Protein AF-A0A2N6GE38-F1 (afdb_monomer_lite)

Sequence (141 aa):
DEVSLFTIREWLVQHPQQAIDLLNLNPSYVFFHINDNNEHGPRGSLNVPLTAERSAAVDRTVIPLGTPIWLSTSLPAIDGSISDGKSPLYQRLLFAQDTGGAINGPVRADVFFGNGNRAERLAGLMKQPGRLFALLPKAKP

Structure (mmCIF, N/CA/C/O backbone):
data_AF-A0A2N6GE38-F1
#
_entry.id   AF-A0A2N6GE38-F1
#
loop_
_atom_site.group_PDB
_atom_site.id
_atom_site.type_symbol
_atom_site.label_atom_id
_atom_site.label_alt_id
_atom_site.label_comp_id
_atom_site.label_asym_id
_atom_site.label_entity_id
_atom_site.label_seq_id
_atom_site.pdbx_PDB_ins_code
_atom_site.Cartn_x
_atom_site.Cartn_y
_atom_site.Cartn_z
_atom_site.occupancy
_atom_site.B_iso_or_equiv
_atom_site.auth_seq_id
_atom_site.auth_comp_id
_atom_site.auth_asym_id
_atom_site.auth_atom_id
_atom_site.pdbx_PDB_model_num
ATOM 1 N N . ASP A 1 1 ? -19.468 4.912 7.744 1.00 56.00 1 ASP A N 1
ATOM 2 C CA . ASP A 1 1 ? -18.341 4.828 6.788 1.00 56.00 1 ASP A CA 1
ATOM 3 C C . ASP A 1 1 ? -17.309 5.958 6.924 1.00 56.00 1 ASP A C 1
ATOM 5 O O . ASP A 1 1 ? -16.611 6.255 5.964 1.00 56.00 1 ASP A O 1
ATOM 9 N N . GLU A 1 2 ? -17.118 6.537 8.116 1.00 73.31 2 GLU A N 1
ATOM 10 C CA . GLU A 1 2 ? -16.269 7.736 8.305 1.00 73.31 2 GLU A CA 1
ATOM 11 C C . GLU A 1 2 ? -14.862 7.440 8.857 1.00 73.31 2 GLU A C 1
ATOM 13 O O . GLU A 1 2 ? -14.084 8.351 9.116 1.00 73.31 2 GLU A O 1
ATOM 18 N N . VAL A 1 3 ? -14.506 6.165 9.037 1.00 87.69 3 VAL A N 1
ATOM 19 C CA . VAL A 1 3 ? -13.214 5.786 9.625 1.00 87.69 3 VAL A CA 1
ATOM 20 C C . VAL A 1 3 ? -12.081 5.976 8.612 1.00 87.69 3 VAL A C 1
ATOM 22 O O . VAL A 1 3 ? -12.062 5.336 7.559 1.00 87.69 3 VAL A O 1
ATOM 25 N N . SER A 1 4 ? -11.112 6.817 8.969 1.00 88.50 4 SER A N 1
ATOM 26 C CA . SER A 1 4 ? -9.869 7.086 8.240 1.00 88.50 4 SER A CA 1
ATOM 27 C C . SER A 1 4 ? -8.682 7.172 9.204 1.00 88.50 4 SER A C 1
ATOM 29 O O . SER A 1 4 ? -8.857 7.208 10.424 1.00 88.50 4 SER A O 1
ATOM 31 N N . LEU A 1 5 ? -7.462 7.262 8.669 1.00 90.56 5 LEU A N 1
ATOM 32 C CA . LEU A 1 5 ? -6.267 7.501 9.486 1.00 90.56 5 LEU A CA 1
ATOM 33 C C . LEU A 1 5 ? -6.406 8.766 10.351 1.00 90.56 5 LEU A C 1
ATOM 35 O O . LEU A 1 5 ? -5.984 8.776 11.507 1.00 90.56 5 LEU A O 1
ATOM 39 N N . PHE A 1 6 ? -7.036 9.81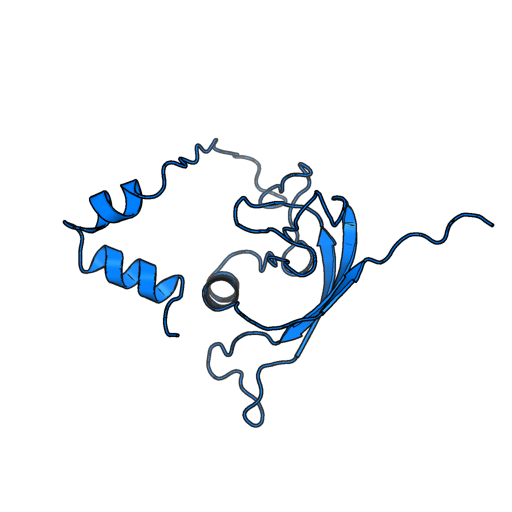2 9.813 1.00 93.00 6 PHE A N 1
ATOM 40 C CA . PHE A 1 6 ? -7.214 11.087 10.505 1.00 93.00 6 PHE A CA 1
ATOM 41 C C . PHE A 1 6 ? -8.213 10.986 11.655 1.00 93.00 6 PHE A C 1
ATOM 43 O O . PHE A 1 6 ? -7.896 11.417 12.759 1.00 93.00 6 PHE A O 1
ATOM 50 N N . THR A 1 7 ? -9.368 10.350 11.438 1.00 93.81 7 THR A N 1
ATOM 51 C CA . THR A 1 7 ? -10.384 10.196 12.493 1.00 93.81 7 THR A CA 1
ATOM 52 C C . THR A 1 7 ? -9.913 9.255 13.600 1.00 93.81 7 THR A C 1
ATOM 54 O O . THR A 1 7 ? -10.214 9.484 14.765 1.00 93.81 7 THR A O 1
ATOM 57 N N . ILE A 1 8 ? -9.131 8.217 13.265 1.00 93.38 8 ILE A N 1
ATOM 58 C CA . ILE A 1 8 ? -8.497 7.346 14.268 1.00 93.38 8 ILE A CA 1
ATOM 59 C C . ILE A 1 8 ? -7.493 8.153 15.098 1.00 93.38 8 ILE A C 1
ATOM 61 O O . ILE A 1 8 ? -7.529 8.095 16.325 1.00 93.38 8 ILE A O 1
ATOM 65 N N . ARG A 1 9 ? -6.615 8.929 14.445 1.00 94.19 9 ARG A N 1
ATOM 66 C CA . ARG A 1 9 ? -5.625 9.772 15.133 1.00 94.19 9 ARG A CA 1
ATOM 67 C C . ARG A 1 9 ? -6.304 10.780 16.062 1.00 94.19 9 ARG A C 1
ATOM 69 O O . ARG A 1 9 ? -5.886 10.917 17.206 1.00 94.19 9 ARG A O 1
ATOM 76 N N . GLU A 1 10 ? -7.342 11.458 15.583 1.00 95.75 10 GLU A N 1
ATOM 77 C CA . GLU A 1 10 ? -8.112 12.420 16.373 1.00 95.75 10 GLU A CA 1
ATOM 78 C C . GLU A 1 10 ? -8.760 11.758 17.592 1.00 95.75 10 GLU A C 1
ATOM 80 O O . GLU A 1 10 ? -8.601 12.246 18.712 1.00 95.75 10 GLU A O 1
ATOM 85 N N . TRP A 1 11 ? -9.412 10.608 17.400 1.00 96.38 11 TRP A N 1
ATOM 86 C CA . TRP A 1 11 ? -10.053 9.882 18.491 1.00 96.38 11 TRP A CA 1
ATOM 87 C C . TRP A 1 11 ? -9.053 9.482 19.583 1.00 96.38 11 TRP A C 1
ATOM 89 O O . TRP A 1 11 ? -9.333 9.681 20.765 1.00 96.38 11 TRP A O 1
ATOM 99 N N . LEU A 1 12 ? -7.868 8.988 19.199 1.00 96.56 12 LEU A N 1
ATOM 100 C CA . LEU A 1 12 ? -6.804 8.609 20.138 1.00 96.56 12 LEU A CA 1
ATOM 101 C C . LEU A 1 12 ? -6.303 9.804 20.964 1.00 96.56 12 LEU A C 1
ATOM 103 O O . LEU A 1 12 ? -6.060 9.657 22.159 1.00 96.56 12 LEU A O 1
ATOM 107 N N . VAL A 1 13 ? -6.174 10.984 20.347 1.00 95.88 13 VAL A N 1
ATOM 108 C CA . VAL A 1 13 ? -5.772 12.220 21.042 1.00 95.88 13 VAL A CA 1
ATOM 109 C C . VAL A 1 13 ? -6.860 12.694 22.010 1.00 95.88 13 VAL A C 1
ATOM 111 O O . VAL A 1 13 ? -6.544 13.166 23.100 1.00 95.88 13 VAL A O 1
ATOM 114 N N . GLN A 1 14 ? -8.133 12.552 21.636 1.00 97.25 14 GLN A N 1
ATOM 115 C CA . GLN A 1 14 ? -9.272 12.955 22.467 1.00 97.25 14 GLN A CA 1
ATOM 116 C C . GLN A 1 14 ? -9.553 11.983 23.629 1.00 97.25 14 GLN A C 1
ATOM 118 O O . GLN A 1 14 ? -10.136 12.394 24.630 1.00 97.25 14 GLN A O 1
ATOM 123 N N . HIS A 1 15 ? -9.113 10.722 23.536 1.00 97.00 15 HIS A N 1
ATOM 124 C CA . HIS A 1 15 ? -9.389 9.670 24.525 1.00 97.00 15 HIS A CA 1
ATOM 125 C C . HIS A 1 15 ? -8.103 8.998 25.053 1.00 97.00 15 HIS A C 1
ATOM 127 O O . HIS A 1 15 ? -7.973 7.773 24.979 1.00 97.00 15 HIS A O 1
ATOM 133 N N . PRO A 1 16 ? -7.146 9.745 25.642 1.00 95.81 16 PRO A N 1
ATOM 134 C CA . PRO A 1 16 ? -5.824 9.212 25.995 1.00 95.81 16 PRO A CA 1
ATOM 135 C C . PRO A 1 16 ? -5.875 8.049 26.998 1.00 95.81 16 PRO A C 1
ATOM 137 O O . PRO A 1 16 ? -5.061 7.133 26.921 1.00 95.81 16 PRO A O 1
ATOM 140 N N . GLN A 1 17 ? -6.859 8.045 27.904 1.00 95.12 17 GLN A N 1
ATOM 141 C CA . GLN A 1 17 ? -7.026 6.979 28.896 1.00 95.12 17 GLN A CA 1
ATOM 142 C C . GLN A 1 17 ? -7.475 5.648 28.272 1.00 95.12 17 GLN A C 1
ATOM 144 O O . GLN A 1 17 ? -7.151 4.593 28.803 1.00 95.12 17 GLN A O 1
ATOM 149 N N . GLN A 1 18 ? -8.206 5.700 27.154 1.00 96.94 18 GLN A N 1
ATOM 150 C CA . GLN A 1 18 ? -8.688 4.524 26.417 1.00 96.94 18 GLN A CA 1
ATOM 151 C C . GLN A 1 18 ? -7.747 4.139 25.269 1.00 96.94 18 GLN A C 1
ATOM 153 O O . GLN A 1 18 ? -7.779 3.007 24.790 1.00 96.94 18 GLN A O 1
ATOM 158 N N . ALA A 1 19 ? -6.910 5.076 24.816 1.00 95.19 19 ALA A N 1
ATOM 159 C CA . ALA A 1 19 ? -6.009 4.886 23.689 1.00 95.19 19 ALA A CA 1
ATOM 160 C C . ALA A 1 19 ? -5.050 3.709 23.906 1.00 95.19 19 ALA A C 1
ATOM 162 O O . ALA A 1 19 ? -4.860 2.910 22.994 1.00 95.19 19 ALA A O 1
ATOM 163 N N . ILE A 1 20 ? -4.479 3.575 25.109 1.00 93.69 20 ILE A N 1
ATOM 164 C CA . ILE A 1 20 ? -3.546 2.484 25.431 1.00 93.69 20 ILE A CA 1
ATOM 165 C C . ILE A 1 20 ? -4.243 1.125 25.316 1.00 93.69 20 ILE A C 1
ATOM 167 O O . ILE A 1 20 ? -3.736 0.237 24.634 1.00 93.69 20 ILE A O 1
ATOM 171 N N . ASP A 1 21 ? -5.421 0.980 25.923 1.00 95.19 21 ASP A N 1
ATOM 172 C CA . ASP A 1 21 ? -6.182 -0.272 25.887 1.00 95.19 21 ASP A CA 1
ATOM 173 C C . ASP A 1 21 ? -6.580 -0.642 24.456 1.00 95.19 21 ASP A C 1
ATOM 175 O O . ASP A 1 21 ? -6.435 -1.795 24.051 1.00 95.19 21 ASP A O 1
ATOM 179 N N . LEU A 1 22 ? -7.011 0.346 23.662 1.00 94.88 22 LEU A N 1
ATOM 180 C CA . LEU A 1 22 ? -7.355 0.146 22.257 1.00 94.88 22 LEU A CA 1
ATOM 181 C C . LEU A 1 22 ? -6.143 -0.295 21.423 1.00 94.88 22 LEU A C 1
ATOM 183 O O . LEU A 1 22 ? -6.253 -1.235 20.637 1.00 94.88 22 LEU A O 1
ATOM 187 N N . LEU A 1 23 ? -4.991 0.367 21.578 1.00 93.75 23 LEU A N 1
ATOM 188 C CA . LEU A 1 23 ? -3.767 0.021 20.847 1.00 93.75 23 LEU A CA 1
ATOM 189 C C . LEU A 1 23 ? -3.278 -1.389 21.208 1.00 93.75 23 LEU A C 1
ATOM 191 O O . LEU A 1 23 ? -2.851 -2.128 20.321 1.00 93.75 23 LEU A O 1
ATOM 195 N N . AS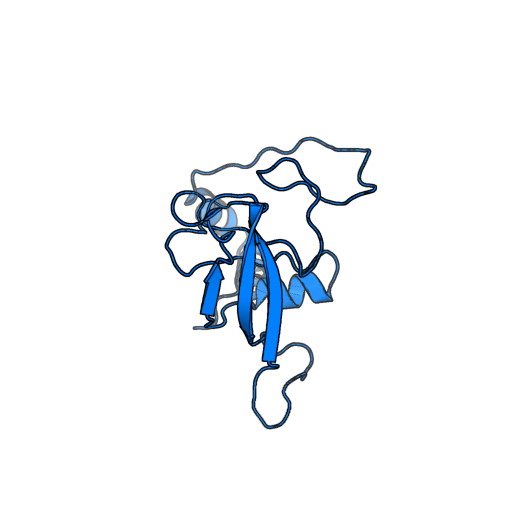N A 1 24 ? -3.417 -1.787 22.475 1.00 94.88 24 ASN A N 1
ATOM 196 C CA . ASN A 1 24 ? -3.042 -3.114 22.965 1.00 94.88 24 ASN A CA 1
ATOM 197 C C . ASN A 1 24 ? -3.938 -4.253 22.442 1.00 94.88 24 ASN A C 1
ATOM 199 O O . ASN A 1 24 ? -3.576 -5.419 22.598 1.00 94.88 24 ASN A O 1
ATOM 203 N N . LEU A 1 25 ? -5.071 -3.959 21.788 1.00 96.12 25 LEU A N 1
ATOM 204 C CA . LEU A 1 25 ? -5.861 -4.987 21.095 1.00 96.12 25 LEU A CA 1
ATOM 205 C C . LEU A 1 25 ? -5.128 -5.572 19.880 1.00 96.12 25 LEU A C 1
ATOM 207 O O . LEU A 1 25 ? -5.443 -6.684 19.455 1.00 96.12 25 LEU A O 1
ATOM 211 N N . ASN A 1 26 ? -4.164 -4.843 19.308 1.00 94.69 26 ASN A N 1
ATOM 212 C CA . ASN A 1 26 ? -3.294 -5.365 18.263 1.00 94.69 26 ASN A CA 1
ATOM 213 C C . ASN A 1 26 ? -2.015 -5.945 18.897 1.00 94.69 26 ASN A C 1
ATOM 215 O O . ASN A 1 26 ? -1.170 -5.174 19.347 1.00 94.69 26 ASN A O 1
ATOM 219 N N . PRO A 1 27 ? -1.811 -7.277 18.891 1.00 93.75 27 PRO A N 1
ATOM 220 C CA . PRO A 1 27 ? -0.625 -7.886 19.494 1.00 93.75 27 PRO A CA 1
ATOM 221 C C . PRO A 1 27 ? 0.664 -7.632 18.692 1.00 93.75 27 PRO A C 1
ATOM 223 O O . PRO A 1 27 ? 1.755 -7.950 19.163 1.00 93.75 27 PRO A O 1
ATOM 226 N N . SER A 1 28 ? 0.563 -7.106 17.467 1.00 93.25 28 SER A N 1
ATOM 227 C CA . SER A 1 28 ? 1.721 -6.804 16.627 1.00 93.25 28 SER A CA 1
ATOM 228 C C . SER A 1 28 ? 2.468 -5.569 17.132 1.00 93.25 28 SER A C 1
ATOM 230 O O . SER A 1 28 ? 1.876 -4.505 17.295 1.00 93.25 28 SER A O 1
ATOM 232 N N . TYR A 1 29 ? 3.793 -5.674 17.253 1.00 93.88 29 TYR A N 1
ATOM 233 C CA . TYR A 1 29 ? 4.680 -4.565 17.607 1.00 93.88 29 TYR A CA 1
ATOM 234 C C . TYR A 1 29 ? 5.784 -4.400 16.555 1.00 93.88 29 TYR A C 1
ATOM 236 O O . TYR A 1 29 ? 6.378 -5.385 16.118 1.00 93.88 29 TYR A O 1
ATOM 244 N N . VAL A 1 30 ? 6.054 -3.161 16.135 1.00 91.31 30 VAL A N 1
ATOM 245 C CA . VAL A 1 30 ? 7.043 -2.849 15.090 1.00 91.31 30 VAL A CA 1
ATOM 246 C C . VAL A 1 30 ? 8.290 -2.244 15.728 1.00 91.31 30 VAL A C 1
ATOM 248 O O . VAL A 1 30 ? 8.204 -1.253 16.447 1.00 91.31 30 VAL A O 1
ATOM 251 N N . PHE A 1 31 ? 9.453 -2.821 15.429 1.00 94.44 31 PHE A N 1
ATOM 252 C CA . PHE A 1 31 ? 10.756 -2.270 15.801 1.00 94.44 31 PHE A CA 1
ATOM 253 C C . PHE A 1 31 ? 11.396 -1.576 14.599 1.00 94.44 31 PHE A C 1
ATOM 255 O O . PHE A 1 31 ? 11.258 -2.030 13.464 1.00 94.44 31 PHE A O 1
ATOM 262 N N . PHE A 1 32 ? 12.134 -0.500 14.858 1.00 89.94 32 PHE A N 1
ATOM 263 C CA . PHE A 1 32 ? 12.833 0.273 13.836 1.00 89.94 32 PHE A CA 1
ATOM 264 C C . PHE A 1 32 ? 14.334 0.292 14.122 1.00 89.94 32 PHE A C 1
ATOM 266 O O . PHE A 1 32 ? 14.757 0.235 15.275 1.00 89.94 32 PHE A O 1
ATOM 273 N N . HIS A 1 33 ? 15.132 0.413 13.065 1.00 87.38 33 HIS A N 1
ATOM 274 C CA . HIS A 1 33 ? 16.531 0.816 13.151 1.00 87.38 33 HIS A CA 1
ATOM 275 C C . HIS A 1 33 ? 16.678 2.165 12.449 1.00 87.38 33 HIS A C 1
ATOM 277 O O . HIS A 1 33 ? 15.977 2.441 11.473 1.00 87.38 33 HIS A O 1
ATOM 283 N N . ILE A 1 34 ? 17.570 3.012 12.953 1.00 87.94 34 ILE A N 1
ATOM 284 C CA . ILE A 1 34 ? 17.867 4.293 12.314 1.00 87.94 34 ILE A CA 1
ATOM 285 C C . ILE A 1 34 ? 18.746 4.007 11.097 1.00 87.94 34 ILE A C 1
ATOM 287 O O . ILE A 1 34 ? 19.739 3.288 11.201 1.00 87.94 34 ILE A O 1
ATOM 291 N N . ASN A 1 35 ? 18.356 4.543 9.944 1.00 81.38 35 ASN A N 1
ATOM 292 C CA . ASN A 1 35 ? 19.161 4.502 8.733 1.00 81.38 35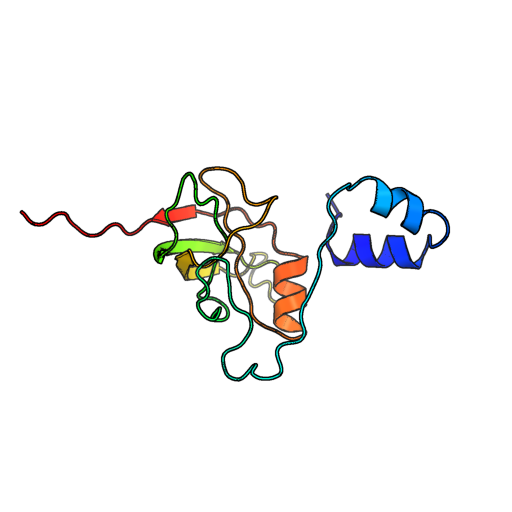 ASN A CA 1
ATOM 293 C C . ASN A 1 35 ? 19.589 5.928 8.373 1.00 81.38 35 ASN A C 1
ATOM 295 O O . ASN A 1 35 ? 18.781 6.715 7.879 1.00 81.38 35 ASN A O 1
ATOM 299 N N . ASP A 1 36 ? 20.864 6.234 8.609 1.00 80.25 36 ASP A N 1
ATOM 300 C CA . ASP A 1 36 ? 21.449 7.552 8.341 1.00 80.25 36 ASP A CA 1
ATOM 301 C C . ASP A 1 36 ? 21.624 7.820 6.836 1.00 80.25 36 ASP A C 1
ATOM 303 O O . ASP A 1 36 ? 21.713 8.971 6.410 1.00 80.25 36 ASP A O 1
ATOM 307 N N . ASN A 1 37 ? 21.629 6.766 6.009 1.00 72.00 37 ASN A N 1
ATOM 308 C CA . ASN A 1 37 ? 21.688 6.880 4.558 1.00 72.00 37 ASN A CA 1
ATOM 309 C C . ASN A 1 37 ? 20.291 6.729 3.944 1.00 72.00 37 ASN A C 1
ATOM 311 O O . ASN A 1 37 ? 19.843 5.632 3.590 1.00 72.00 37 ASN A O 1
ATOM 315 N N . ASN A 1 38 ? 19.611 7.866 3.805 1.00 70.06 38 ASN A N 1
ATOM 316 C CA . ASN A 1 38 ? 18.255 7.943 3.271 1.00 70.06 38 ASN A CA 1
ATOM 317 C C . ASN A 1 38 ? 18.192 8.548 1.857 1.00 70.06 38 ASN A C 1
ATOM 319 O O . ASN A 1 38 ? 17.124 8.974 1.423 1.00 70.06 38 ASN A O 1
ATOM 323 N N . GLU A 1 39 ? 19.317 8.583 1.130 1.00 72.06 39 GLU A N 1
ATOM 324 C CA . GLU A 1 39 ? 19.432 9.237 -0.188 1.00 72.06 39 GLU A CA 1
ATOM 325 C C . GLU A 1 39 ? 18.379 8.760 -1.203 1.00 72.06 39 GLU A C 1
ATOM 327 O O . GLU A 1 39 ? 17.963 9.521 -2.073 1.00 72.06 39 GLU A O 1
ATOM 332 N N . HIS A 1 40 ? 17.913 7.515 -1.071 1.00 77.00 40 HIS A N 1
ATOM 333 C CA . HIS A 1 40 ? 16.984 6.885 -2.011 1.00 77.00 40 HIS A CA 1
ATOM 334 C C . HIS A 1 40 ? 15.572 6.660 -1.435 1.00 77.00 40 HIS A C 1
ATOM 336 O O . HIS A 1 40 ? 14.713 6.122 -2.130 1.00 77.00 40 HIS A O 1
ATOM 342 N N . GLY A 1 41 ? 15.309 7.082 -0.192 1.00 83.06 41 GLY A N 1
ATOM 343 C CA . GLY A 1 41 ? 14.031 6.868 0.495 1.00 83.06 41 GLY A CA 1
ATOM 344 C C . GLY A 1 41 ? 13.884 5.490 1.164 1.00 83.06 41 GLY A C 1
ATOM 345 O O . GLY A 1 41 ? 14.837 4.703 1.208 1.00 83.06 41 GLY A O 1
ATOM 346 N N . PRO A 1 42 ? 12.690 5.185 1.718 1.00 87.94 42 PRO A N 1
ATOM 347 C CA . PRO A 1 42 ? 12.454 3.950 2.457 1.00 87.94 42 PRO A CA 1
ATOM 348 C C . PRO A 1 42 ? 12.573 2.731 1.542 1.00 87.94 42 PRO A C 1
ATOM 350 O O . PRO A 1 42 ? 12.217 2.781 0.365 1.00 87.94 42 PRO A O 1
ATOM 353 N N . ARG A 1 43 ? 13.054 1.615 2.091 1.00 89.69 43 ARG A N 1
ATOM 354 C CA . ARG A 1 43 ? 13.156 0.345 1.367 1.00 89.69 43 ARG A CA 1
ATOM 355 C C . ARG A 1 43 ? 11.952 -0.535 1.673 1.00 89.69 43 ARG A C 1
ATOM 357 O O . ARG A 1 43 ? 11.587 -0.682 2.834 1.00 89.69 43 ARG A O 1
ATOM 364 N N . GLY A 1 44 ? 11.369 -1.124 0.632 1.00 87.75 44 GLY A N 1
ATOM 365 C CA . GLY A 1 44 ? 10.292 -2.102 0.778 1.00 87.75 44 GLY A CA 1
ATOM 366 C C . GLY A 1 44 ? 10.808 -3.503 1.095 1.00 87.75 44 GLY A C 1
ATOM 367 O O . GLY A 1 44 ? 12.011 -3.742 1.201 1.00 87.75 44 GLY A O 1
ATOM 368 N N . SER A 1 45 ? 9.889 -4.464 1.143 1.00 89.88 45 SER A N 1
ATOM 369 C CA . SER A 1 45 ? 10.161 -5.888 1.384 1.00 89.88 45 SER A CA 1
ATOM 370 C C . SER A 1 45 ? 11.141 -6.532 0.385 1.00 89.88 45 SER A C 1
ATOM 372 O O . SER A 1 45 ? 11.768 -7.537 0.709 1.00 89.88 45 SER A O 1
ATOM 374 N N . LEU A 1 46 ? 11.314 -5.963 -0.818 1.00 88.25 46 LEU A N 1
ATOM 375 C CA . LEU A 1 46 ? 12.356 -6.378 -1.775 1.00 88.25 46 LEU A CA 1
ATOM 376 C C . LEU A 1 46 ? 13.760 -5.836 -1.467 1.00 88.25 46 LEU A C 1
ATOM 378 O O . LEU A 1 46 ? 14.690 -6.067 -2.237 1.00 88.25 46 LEU A O 1
ATOM 382 N N . ASN A 1 47 ? 13.916 -5.077 -0.384 1.00 88.88 47 ASN A N 1
ATOM 383 C CA . ASN A 1 47 ? 15.128 -4.332 -0.061 1.00 88.88 47 ASN A CA 1
ATOM 384 C C . ASN A 1 47 ? 15.562 -3.357 -1.176 1.00 88.88 47 ASN A C 1
ATOM 386 O O . ASN A 1 47 ? 16.731 -2.984 -1.269 1.00 88.88 47 ASN A O 1
ATOM 390 N N . VAL A 1 48 ? 14.625 -2.920 -2.021 1.00 90.56 48 VAL A N 1
ATOM 391 C CA . VAL A 1 48 ? 14.836 -1.859 -3.015 1.00 90.56 48 VAL A CA 1
ATOM 392 C C . VAL A 1 48 ? 14.155 -0.573 -2.546 1.00 90.56 48 VAL A C 1
ATOM 394 O O . VAL A 1 48 ? 13.130 -0.657 -1.859 1.00 90.56 48 VAL A O 1
ATOM 397 N N . PRO A 1 49 ? 14.695 0.608 -2.893 1.00 92.25 49 PRO A N 1
ATOM 398 C CA . PRO A 1 49 ? 14.059 1.870 -2.545 1.00 92.25 49 PRO A CA 1
ATOM 399 C C . PRO A 1 49 ? 12.667 2.004 -3.171 1.00 92.25 49 PRO A C 1
ATOM 401 O O . PRO A 1 49 ? 12.463 1.670 -4.343 1.00 92.25 49 PRO A O 1
ATOM 404 N N . LEU A 1 50 ? 11.712 2.503 -2.389 1.00 94.38 50 LEU A N 1
ATOM 405 C CA . LEU A 1 50 ? 10.357 2.779 -2.842 1.00 94.38 50 LEU A CA 1
ATOM 406 C C . LEU A 1 50 ? 10.313 4.122 -3.570 1.00 94.38 50 LEU A C 1
ATOM 408 O O . LEU A 1 50 ? 10.758 5.154 -3.073 1.00 94.38 50 LEU A O 1
ATOM 412 N N . THR A 1 51 ? 9.724 4.110 -4.757 1.00 95.31 51 THR A N 1
ATOM 413 C CA . THR A 1 51 ? 9.510 5.283 -5.593 1.00 95.31 51 THR A CA 1
ATOM 414 C C . THR A 1 51 ? 8.063 5.746 -5.459 1.00 95.31 51 THR A C 1
ATOM 416 O O . THR A 1 51 ? 7.123 4.982 -5.700 1.00 95.31 51 THR A O 1
ATOM 419 N N . ALA A 1 52 ? 7.879 7.015 -5.092 1.00 95.62 52 ALA A N 1
ATOM 420 C CA . ALA A 1 52 ? 6.559 7.617 -4.938 1.00 95.62 52 ALA A CA 1
ATOM 421 C C . ALA A 1 52 ? 5.703 7.430 -6.202 1.00 95.62 52 ALA A C 1
ATOM 423 O O . ALA A 1 52 ? 6.164 7.648 -7.323 1.00 95.62 52 ALA A O 1
ATOM 424 N N . GLU A 1 53 ? 4.455 7.009 -6.011 1.00 96.00 53 GLU A N 1
ATOM 425 C CA . GLU A 1 53 ? 3.463 6.741 -7.057 1.00 96.00 53 GLU A CA 1
ATOM 426 C C . GLU A 1 53 ? 3.885 5.685 -8.097 1.00 96.00 53 GLU A C 1
ATOM 428 O O . GLU A 1 53 ? 3.285 5.587 -9.171 1.00 96.00 53 GLU A O 1
ATOM 433 N N . ARG A 1 54 ? 4.924 4.896 -7.794 1.00 97.00 54 ARG A N 1
ATOM 434 C CA . ARG A 1 54 ? 5.463 3.822 -8.646 1.00 97.00 54 ARG A CA 1
ATOM 435 C C . ARG A 1 54 ? 5.685 2.517 -7.901 1.00 97.00 54 ARG A C 1
ATOM 437 O O . ARG A 1 54 ? 5.760 1.479 -8.546 1.00 97.00 54 ARG A O 1
ATOM 444 N N . SER A 1 55 ? 5.738 2.545 -6.578 1.00 97.31 55 SER A N 1
ATOM 445 C CA . SER A 1 55 ? 5.810 1.350 -5.745 1.00 97.31 55 SER A CA 1
ATOM 446 C C . SER A 1 55 ? 4.464 1.044 -5.109 1.00 97.31 55 SER A C 1
ATOM 448 O O . SER A 1 55 ? 3.733 1.954 -4.710 1.00 97.31 55 SER A O 1
ATOM 450 N N . ALA A 1 56 ? 4.154 -0.242 -4.979 1.00 97.06 56 ALA A N 1
ATOM 451 C CA . ALA A 1 56 ? 3.000 -0.703 -4.225 1.00 97.06 56 ALA A CA 1
ATOM 452 C C . ALA A 1 56 ? 3.341 -1.893 -3.328 1.00 97.06 56 ALA A C 1
ATOM 454 O O . ALA A 1 56 ? 4.168 -2.739 -3.693 1.00 97.06 56 ALA A O 1
ATOM 455 N N . ALA A 1 57 ? 2.653 -1.967 -2.189 1.00 96.88 57 ALA A N 1
ATOM 456 C CA . ALA A 1 57 ? 2.563 -3.179 -1.400 1.00 96.88 57 ALA A CA 1
ATOM 457 C C . ALA A 1 57 ? 1.448 -4.076 -1.944 1.00 96.88 57 ALA A C 1
ATOM 459 O O . ALA A 1 57 ? 0.354 -3.597 -2.259 1.00 96.88 57 ALA A O 1
ATOM 460 N N . VAL A 1 58 ? 1.721 -5.375 -2.051 1.00 96.06 58 VAL A N 1
ATOM 461 C CA . VAL A 1 58 ? 0.779 -6.381 -2.566 1.00 96.06 58 VAL A CA 1
ATOM 462 C C . VAL A 1 58 ? 0.815 -7.650 -1.720 1.00 96.06 58 VAL A C 1
ATOM 464 O O . VAL A 1 58 ? 1.748 -7.871 -0.944 1.00 96.06 58 VAL A O 1
ATOM 467 N N . ASP A 1 59 ? -0.177 -8.516 -1.910 1.00 94.56 59 ASP A N 1
ATOM 468 C CA . ASP A 1 59 ? -0.114 -9.885 -1.409 1.00 94.56 59 ASP A CA 1
ATOM 469 C C . ASP A 1 59 ? 0.875 -10.702 -2.257 1.00 94.56 59 ASP A C 1
ATOM 471 O O . ASP A 1 59 ? 0.571 -11.113 -3.382 1.00 94.56 59 ASP A O 1
ATOM 475 N N . ARG A 1 60 ? 2.069 -10.957 -1.708 1.00 91.69 60 ARG A N 1
ATOM 476 C CA . ARG A 1 60 ? 3.137 -11.710 -2.390 1.00 91.69 60 ARG A CA 1
ATOM 477 C C . ARG A 1 60 ? 2.777 -13.160 -2.719 1.00 91.69 60 ARG A C 1
ATOM 479 O O . ARG A 1 60 ? 3.470 -13.773 -3.527 1.00 91.69 60 ARG A O 1
ATOM 486 N N . THR A 1 61 ? 1.755 -13.727 -2.073 1.00 91.44 61 THR A N 1
ATOM 487 C CA . THR A 1 61 ? 1.294 -15.093 -2.368 1.00 91.44 61 THR A CA 1
ATOM 488 C C . THR A 1 61 ? 0.493 -15.149 -3.666 1.00 91.44 61 THR A C 1
ATOM 490 O O . THR A 1 61 ? 0.404 -16.210 -4.280 1.00 91.44 61 THR A O 1
ATOM 493 N N . VAL A 1 62 ? -0.034 -14.003 -4.115 1.00 91.69 62 VAL A N 1
ATOM 494 C CA . VAL A 1 62 ? -0.803 -13.876 -5.357 1.00 91.69 62 VAL A CA 1
ATOM 495 C C . VAL A 1 62 ? -0.019 -13.150 -6.448 1.00 91.69 62 VAL A C 1
ATOM 497 O O . VAL A 1 62 ? 0.007 -13.603 -7.590 1.00 91.69 62 VAL A O 1
ATOM 500 N N . ILE A 1 63 ? 0.615 -12.022 -6.117 1.00 92.75 63 ILE A N 1
ATOM 501 C CA . ILE A 1 63 ? 1.394 -11.217 -7.062 1.00 92.75 63 ILE A CA 1
ATOM 502 C C . ILE A 1 63 ? 2.862 -11.255 -6.631 1.00 92.75 63 ILE A C 1
ATOM 504 O O . ILE A 1 63 ? 3.211 -10.631 -5.627 1.00 92.75 63 ILE A O 1
ATOM 508 N N . PRO A 1 64 ? 3.747 -11.946 -7.376 1.00 93.44 64 PRO A N 1
ATOM 509 C CA . PRO A 1 64 ? 5.163 -11.991 -7.045 1.00 93.44 64 PRO A CA 1
ATOM 510 C C . PRO A 1 64 ? 5.763 -10.590 -6.948 1.00 93.44 64 PRO A C 1
ATOM 512 O O . PRO A 1 64 ? 5.482 -9.712 -7.771 1.00 93.44 64 PRO A O 1
ATOM 515 N N . LEU A 1 65 ? 6.633 -10.385 -5.966 1.00 94.94 65 LEU A N 1
ATOM 516 C CA . LEU A 1 65 ? 7.372 -9.137 -5.860 1.00 94.94 65 LEU A CA 1
ATOM 517 C C . LEU A 1 65 ? 8.254 -8.928 -7.105 1.00 94.94 65 LEU A C 1
ATOM 519 O O . LEU A 1 65 ? 8.802 -9.869 -7.671 1.00 94.94 65 LEU A O 1
ATOM 523 N N . GLY A 1 66 ? 8.357 -7.679 -7.547 1.00 94.62 66 GLY A N 1
ATOM 524 C CA . GLY A 1 66 ? 9.016 -7.250 -8.778 1.00 94.62 66 GLY A CA 1
ATOM 525 C C . GLY A 1 66 ? 8.076 -7.189 -9.983 1.00 94.62 66 GLY A C 1
ATOM 526 O O . GLY A 1 66 ? 8.436 -6.598 -10.999 1.00 94.62 66 GLY A O 1
ATOM 527 N N . THR A 1 67 ? 6.863 -7.741 -9.873 1.00 95.81 67 THR A N 1
ATOM 528 C CA . THR A 1 67 ? 5.875 -7.724 -10.959 1.00 95.81 67 THR A CA 1
ATOM 529 C C . THR A 1 67 ? 5.466 -6.284 -11.302 1.00 95.81 67 THR A C 1
ATOM 531 O O . THR A 1 67 ? 5.049 -5.545 -10.400 1.00 95.81 67 THR A O 1
ATOM 534 N N . 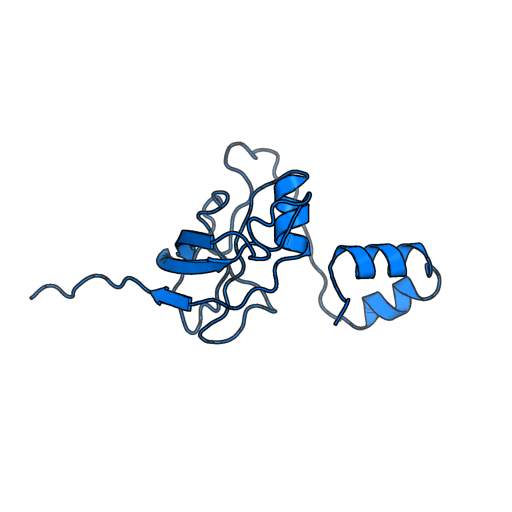PRO A 1 68 ? 5.533 -5.870 -12.583 1.00 97.19 68 PRO A N 1
ATOM 535 C CA . PRO A 1 68 ? 4.922 -4.630 -13.040 1.00 97.19 68 PRO A CA 1
ATOM 536 C C . PRO A 1 68 ? 3.397 -4.771 -13.044 1.00 97.19 68 PRO A C 1
ATOM 538 O O . PRO A 1 68 ? 2.846 -5.743 -13.564 1.00 97.19 68 PRO A O 1
ATOM 541 N N . ILE A 1 69 ? 2.704 -3.791 -12.475 1.00 96.88 69 ILE A N 1
ATOM 542 C CA . ILE A 1 69 ? 1.250 -3.787 -12.317 1.00 96.88 69 ILE A CA 1
ATOM 543 C C . ILE A 1 69 ? 0.695 -2.502 -12.912 1.00 96.88 69 ILE A C 1
ATOM 545 O O . ILE A 1 69 ? 1.111 -1.405 -12.543 1.00 96.88 69 ILE A O 1
ATOM 549 N N . TRP A 1 70 ? -0.291 -2.614 -13.795 1.00 97.88 70 TRP A N 1
ATOM 550 C CA . TRP A 1 70 ? -1.111 -1.469 -14.166 1.00 97.88 70 TRP A CA 1
ATOM 551 C C . TRP A 1 70 ? -2.252 -1.306 -13.162 1.00 97.88 70 TRP A C 1
ATOM 553 O O . TRP A 1 70 ? -3.098 -2.192 -13.023 1.00 97.88 70 TRP A O 1
ATOM 563 N N . LEU A 1 71 ? -2.278 -0.172 -12.467 1.00 97.50 71 LEU A N 1
ATOM 564 C CA . LEU A 1 71 ? -3.373 0.230 -11.592 1.00 97.50 71 LEU A CA 1
ATOM 565 C C . LEU A 1 71 ? -4.303 1.176 -12.348 1.00 97.50 71 LEU A C 1
ATOM 567 O O . LEU A 1 71 ? -3.853 2.166 -12.924 1.00 97.50 71 LEU A O 1
ATOM 571 N N . SER A 1 72 ? -5.606 0.908 -12.278 1.00 97.25 72 SER A N 1
ATOM 572 C CA . SER A 1 72 ? -6.657 1.838 -12.690 1.00 97.25 72 SER A CA 1
ATOM 573 C C . SER A 1 72 ? -7.662 2.013 -11.559 1.00 97.25 72 SER A C 1
ATOM 575 O O . SER A 1 72 ? -8.426 1.099 -11.260 1.00 97.25 72 SER A O 1
ATOM 577 N N . THR A 1 73 ? -7.672 3.189 -10.944 1.00 95.75 73 THR A N 1
ATOM 578 C CA . THR A 1 73 ? -8.540 3.558 -9.816 1.00 95.75 73 THR A CA 1
ATOM 579 C C . THR A 1 73 ? -8.858 5.057 -9.875 1.00 95.75 73 THR A C 1
ATOM 581 O O . THR A 1 73 ? -8.578 5.714 -10.878 1.00 95.75 73 THR A O 1
ATOM 584 N N . SER A 1 74 ? -9.446 5.607 -8.824 1.00 94.94 74 SER A N 1
ATOM 585 C CA . SER A 1 74 ? -9.561 7.042 -8.574 1.00 94.94 74 SER A CA 1
ATOM 586 C C . SER A 1 74 ? -8.683 7.457 -7.392 1.00 94.94 74 SER A C 1
ATOM 588 O O . SER A 1 74 ? -8.332 6.630 -6.553 1.00 94.94 74 SER A O 1
ATOM 590 N N . LEU A 1 75 ? -8.323 8.738 -7.310 1.00 93.44 75 LEU A N 1
ATOM 591 C CA . LEU A 1 75 ? -7.801 9.320 -6.073 1.00 93.44 75 LEU A CA 1
ATOM 592 C C . LEU A 1 75 ? -8.960 9.759 -5.174 1.00 93.44 75 LEU A C 1
ATOM 594 O O . LEU A 1 75 ? -9.992 10.197 -5.686 1.00 93.44 75 LEU A O 1
ATOM 598 N N . PRO A 1 76 ? -8.813 9.685 -3.841 1.00 90.12 76 PRO A N 1
ATOM 599 C CA . PRO A 1 76 ? -9.740 10.360 -2.950 1.00 90.12 76 PRO A CA 1
ATOM 600 C C . PRO A 1 76 ? -9.707 11.868 -3.220 1.00 90.12 76 PRO A C 1
ATOM 602 O O . PRO A 1 76 ? -8.670 12.437 -3.567 1.00 90.12 76 PRO A O 1
ATOM 605 N N . ALA A 1 77 ? -10.851 12.517 -3.037 1.00 85.94 77 ALA A N 1
ATOM 606 C CA . ALA A 1 77 ? -10.939 13.962 -3.118 1.00 85.94 77 ALA A CA 1
ATOM 607 C C . ALA A 1 77 ? -10.119 14.600 -1.989 1.00 85.94 77 ALA A C 1
ATOM 609 O O . ALA A 1 77 ? -10.469 14.494 -0.815 1.00 85.94 77 ALA A O 1
ATOM 610 N N . ILE A 1 78 ? -9.036 15.279 -2.351 1.00 83.81 78 ILE A N 1
ATOM 611 C CA . ILE A 1 78 ? -8.258 16.122 -1.436 1.00 83.81 78 ILE A CA 1
ATOM 612 C C . ILE A 1 78 ? -8.362 17.579 -1.879 1.00 83.81 78 ILE A C 1
ATOM 614 O O . ILE A 1 78 ? -8.394 17.842 -3.077 1.00 83.81 78 ILE A O 1
ATOM 618 N N . ASP A 1 79 ? -8.447 18.522 -0.941 1.00 73.75 79 ASP A N 1
ATOM 619 C CA . ASP A 1 79 ? -8.398 19.973 -1.213 1.00 73.75 79 ASP A CA 1
ATOM 620 C C . ASP A 1 79 ? -9.371 20.460 -2.306 1.00 73.75 79 ASP A C 1
ATOM 622 O O . ASP A 1 79 ? -9.045 21.339 -3.096 1.00 73.75 79 ASP A O 1
ATOM 626 N N . GLY A 1 80 ? -10.562 19.859 -2.401 1.00 67.81 80 GLY A N 1
ATOM 627 C CA . GLY A 1 80 ? -11.542 20.241 -3.423 1.00 67.81 80 GLY A CA 1
ATOM 628 C C . GLY A 1 80 ? -11.171 19.830 -4.854 1.00 67.81 80 GLY A C 1
ATOM 629 O O . GLY A 1 80 ? -11.798 20.309 -5.789 1.00 67.81 80 GLY A O 1
ATOM 630 N N . SER A 1 81 ? -10.219 18.907 -5.046 1.00 66.38 81 SER A N 1
ATOM 631 C CA . SER A 1 81 ? -9.805 18.354 -6.357 1.00 66.38 81 SER A CA 1
ATOM 632 C C . SER A 1 81 ? -10.893 17.582 -7.124 1.00 66.38 81 SER A C 1
ATOM 634 O O . SER A 1 81 ? -10.602 16.927 -8.123 1.00 66.38 81 SER A O 1
ATOM 636 N N . ILE A 1 82 ? -12.149 17.651 -6.684 1.00 70.50 82 ILE A N 1
ATOM 637 C CA . ILE A 1 82 ? -13.288 17.091 -7.404 1.00 70.50 82 ILE A CA 1
ATOM 638 C C . ILE A 1 82 ? -13.582 17.983 -8.611 1.00 70.50 82 ILE A C 1
ATOM 640 O O . ILE A 1 82 ? -13.953 19.144 -8.462 1.00 70.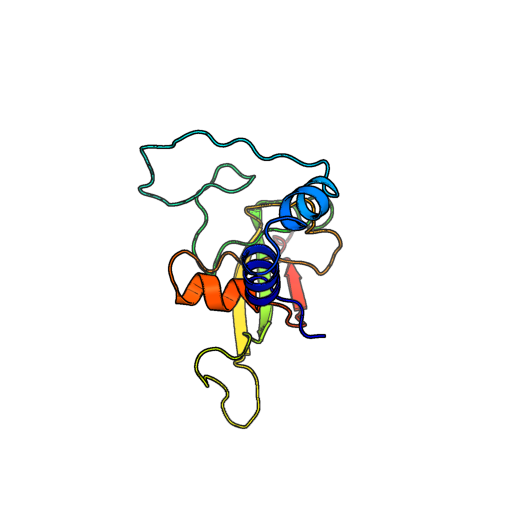50 82 ILE A O 1
ATOM 644 N N . SER A 1 83 ? -13.482 17.413 -9.806 1.00 60.72 83 SER A N 1
ATOM 645 C CA . SER A 1 83 ? -13.986 18.014 -11.042 1.00 60.72 83 SER A CA 1
ATOM 646 C C . SER A 1 83 ? -15.314 17.350 -11.404 1.00 60.72 83 SER A C 1
ATOM 648 O O . SER A 1 83 ? -15.385 16.120 -11.444 1.00 60.72 83 SER A O 1
ATOM 650 N N . ASP A 1 84 ? -16.365 18.132 -11.653 1.00 72.38 84 ASP A N 1
ATOM 651 C CA . ASP A 1 84 ? -17.678 17.636 -12.105 1.00 72.38 84 ASP A CA 1
ATOM 652 C C . ASP A 1 84 ? -18.305 16.556 -11.199 1.00 72.38 84 ASP A C 1
ATOM 654 O O . ASP A 1 84 ? -18.934 15.604 -11.666 1.00 72.38 84 ASP A O 1
ATOM 658 N N . GLY A 1 85 ? -18.096 16.664 -9.882 1.00 70.00 85 GLY A N 1
ATOM 659 C CA . GLY A 1 85 ? -18.618 15.703 -8.903 1.00 70.00 85 GLY A CA 1
ATOM 660 C C . GLY A 1 85 ? -17.935 14.329 -8.928 1.00 70.00 85 GLY A C 1
ATOM 661 O O . GLY A 1 85 ? -18.420 13.400 -8.285 1.00 70.00 85 GLY A O 1
ATOM 662 N N . LYS A 1 86 ? -16.825 14.173 -9.661 1.00 74.62 86 LYS A N 1
ATOM 663 C CA . LYS A 1 86 ? -16.107 12.903 -9.804 1.00 74.62 86 LYS A CA 1
ATOM 664 C C . LYS A 1 86 ? -14.726 12.964 -9.168 1.00 74.62 86 LYS A C 1
ATOM 666 O O . LYS A 1 86 ? -13.986 13.934 -9.324 1.00 74.62 86 LYS A O 1
ATOM 671 N N . SER A 1 87 ? -14.371 11.880 -8.486 1.00 83.75 87 SER A N 1
ATOM 672 C CA . SER A 1 87 ? -13.011 11.661 -8.005 1.00 83.75 87 SER A CA 1
ATOM 673 C C . SER A 1 87 ? -12.017 11.625 -9.178 1.00 83.75 87 SER A C 1
ATOM 675 O O . SER A 1 87 ? -12.331 11.015 -10.207 1.00 83.75 87 SER A O 1
ATOM 677 N N . PRO A 1 88 ? -10.817 12.222 -9.044 1.00 88.50 88 PRO A N 1
ATOM 678 C CA . PRO A 1 88 ? -9.822 12.238 -10.114 1.00 88.50 88 PRO A CA 1
ATOM 679 C C . PRO A 1 88 ? -9.425 10.829 -10.557 1.00 88.50 88 PRO A C 1
ATOM 681 O O . PRO A 1 88 ? -9.117 9.979 -9.721 1.00 88.50 88 PRO A O 1
ATOM 684 N N . LEU A 1 89 ? -9.384 10.580 -11.869 1.00 92.00 89 LEU A N 1
ATOM 685 C CA . LEU A 1 89 ? -8.899 9.312 -12.417 1.00 92.00 89 LEU A CA 1
ATOM 686 C C . LEU A 1 89 ? -7.409 9.126 -12.093 1.00 92.00 89 LEU A C 1
ATOM 688 O O . LEU A 1 89 ? -6.588 10.008 -12.345 1.00 92.00 89 LEU A O 1
ATOM 692 N N . TYR A 1 90 ? -7.054 7.944 -11.594 1.00 95.19 90 TYR A N 1
ATOM 693 C CA . TYR A 1 90 ? -5.688 7.569 -11.256 1.00 95.19 90 TYR A CA 1
ATOM 694 C C . TYR A 1 90 ? -5.279 6.284 -11.964 1.00 95.19 90 TYR A C 1
ATOM 696 O O . TYR A 1 90 ? -5.698 5.181 -11.609 1.00 95.19 90 TYR A O 1
ATOM 704 N N . GLN A 1 91 ? -4.436 6.440 -12.980 1.00 97.06 91 GLN A N 1
ATOM 705 C CA . GLN A 1 91 ? -3.911 5.330 -13.764 1.00 97.06 91 GLN A CA 1
ATOM 706 C C . GLN A 1 91 ? -2.394 5.391 -13.811 1.00 97.06 91 GLN A C 1
ATOM 708 O O . GLN A 1 91 ? -1.820 6.387 -14.266 1.00 97.06 91 GLN A O 1
ATOM 713 N N . ARG A 1 92 ? -1.735 4.346 -13.313 1.00 97.38 92 ARG A N 1
ATOM 714 C CA . ARG A 1 92 ? -0.276 4.300 -13.202 1.00 97.38 92 ARG A CA 1
ATOM 715 C C . ARG A 1 92 ? 0.245 2.886 -13.405 1.00 97.38 92 ARG A C 1
ATOM 717 O O . ARG A 1 92 ? -0.339 1.920 -12.923 1.00 97.38 92 ARG A O 1
ATOM 724 N N . LEU A 1 93 ? 1.400 2.803 -14.061 1.00 98.06 93 LEU A N 1
ATOM 725 C CA . LEU A 1 93 ? 2.285 1.651 -13.948 1.00 98.06 93 LEU A CA 1
ATOM 726 C C . LEU A 1 93 ? 3.006 1.726 -12.600 1.00 98.06 93 LEU A C 1
ATOM 728 O O . LEU A 1 93 ? 3.668 2.733 -12.322 1.00 98.06 93 LEU A O 1
ATOM 732 N N . LEU A 1 94 ? 2.865 0.660 -11.821 1.00 97.69 94 LEU A N 1
ATOM 733 C CA . LEU A 1 94 ? 3.472 0.433 -10.517 1.00 97.69 94 LEU A CA 1
ATOM 734 C C . LEU A 1 94 ? 4.330 -0.839 -10.548 1.00 97.69 94 LEU A C 1
ATOM 736 O O . LEU A 1 94 ? 4.214 -1.657 -11.460 1.00 97.69 94 LEU A O 1
ATOM 740 N N . PHE A 1 95 ? 5.142 -1.034 -9.516 1.00 97.19 95 PHE A N 1
ATOM 741 C CA . PHE A 1 95 ? 5.888 -2.257 -9.250 1.00 97.19 95 PHE A CA 1
ATOM 742 C C . PHE A 1 95 ? 5.542 -2.791 -7.859 1.00 97.19 95 PHE A C 1
ATOM 744 O O . PHE A 1 95 ? 5.522 -2.037 -6.882 1.00 97.19 95 PHE A O 1
ATOM 751 N N . ALA A 1 96 ? 5.304 -4.101 -7.766 1.00 96.56 96 ALA A N 1
ATOM 752 C CA . ALA A 1 96 ? 5.153 -4.810 -6.498 1.00 96.56 96 ALA A CA 1
ATOM 753 C C . ALA A 1 96 ? 6.490 -4.833 -5.744 1.00 96.56 96 ALA A C 1
ATOM 755 O O . ALA A 1 96 ? 7.323 -5.698 -5.989 1.00 96.56 96 ALA A O 1
ATOM 756 N N . GLN A 1 97 ? 6.738 -3.872 -4.861 1.00 96.69 97 GLN A N 1
ATOM 757 C CA . GLN A 1 97 ? 8.038 -3.730 -4.185 1.00 96.69 97 GLN A CA 1
ATOM 758 C C . GLN A 1 97 ? 7.956 -3.908 -2.673 1.00 96.69 97 GLN A C 1
ATOM 760 O O . GLN A 1 97 ? 8.994 -3.968 -2.008 1.00 96.69 97 GLN A O 1
ATOM 765 N N . ASP A 1 98 ? 6.743 -4.038 -2.143 1.00 95.00 98 ASP A N 1
ATOM 766 C CA . ASP A 1 98 ? 6.519 -4.172 -0.716 1.00 95.00 98 ASP A CA 1
ATOM 767 C C . ASP A 1 98 ? 5.374 -5.135 -0.375 1.00 95.00 98 ASP A C 1
ATOM 769 O O . ASP A 1 98 ? 4.667 -5.636 -1.254 1.00 95.00 98 ASP A O 1
ATOM 773 N N . THR A 1 99 ? 5.199 -5.403 0.915 1.00 93.81 99 THR A N 1
ATOM 774 C CA . THR A 1 99 ? 4.108 -6.200 1.480 1.00 93.81 99 THR A CA 1
ATOM 775 C C . THR A 1 99 ? 3.633 -5.568 2.786 1.00 93.81 99 THR A C 1
ATOM 777 O O . THR A 1 99 ? 4.326 -4.746 3.376 1.00 93.81 99 THR A O 1
ATOM 780 N N . GLY A 1 100 ? 2.454 -5.953 3.264 1.00 88.62 100 GLY A N 1
ATOM 781 C CA . GLY A 1 100 ? 1.961 -5.519 4.568 1.00 88.62 100 GLY A CA 1
ATOM 782 C C . GLY A 1 100 ? 0.976 -6.529 5.136 1.00 88.62 100 GLY A C 1
ATOM 783 O O . GLY A 1 100 ? 0.248 -7.165 4.380 1.00 88.62 100 GLY A O 1
ATOM 784 N N . GLY A 1 101 ? 0.923 -6.669 6.464 1.00 84.19 101 GLY A N 1
ATOM 785 C CA . GLY A 1 101 ? 0.098 -7.699 7.119 1.00 84.19 101 GLY A CA 1
ATOM 786 C C . GLY A 1 101 ? -1.406 -7.594 6.827 1.00 84.19 101 GLY A C 1
ATOM 787 O O . GLY A 1 101 ? -2.116 -8.594 6.872 1.00 84.19 101 GLY A O 1
ATOM 788 N N . ALA A 1 102 ? -1.891 -6.398 6.480 1.00 86.50 102 ALA A N 1
ATOM 789 C CA . ALA A 1 102 ? -3.281 -6.146 6.095 1.00 86.50 102 ALA A CA 1
ATOM 790 C C . ALA A 1 102 ? -3.518 -6.151 4.568 1.00 86.50 102 ALA A C 1
ATOM 792 O O . ALA A 1 102 ? -4.646 -5.936 4.116 1.00 86.50 102 ALA A O 1
ATOM 793 N N . ILE A 1 103 ? -2.473 -6.363 3.760 1.00 85.88 103 ILE A N 1
ATOM 794 C CA . ILE A 1 103 ? -2.546 -6.365 2.296 1.00 85.88 103 ILE A CA 1
ATOM 795 C C . ILE A 1 103 ? -2.667 -7.811 1.820 1.00 85.88 103 ILE A C 1
ATOM 797 O O . ILE A 1 103 ? -1.685 -8.441 1.443 1.00 85.88 103 ILE A O 1
ATOM 801 N N . ASN A 1 104 ? -3.895 -8.329 1.874 1.00 83.31 104 ASN A N 1
ATOM 802 C CA . ASN A 1 104 ? -4.207 -9.718 1.548 1.00 83.31 104 ASN A CA 1
ATOM 803 C C . ASN A 1 104 ? -5.224 -9.806 0.405 1.00 83.31 104 ASN A C 1
ATOM 805 O O . ASN A 1 104 ? -6.142 -8.983 0.305 1.00 83.31 104 ASN A O 1
ATOM 809 N N . GLY A 1 105 ? -5.093 -10.848 -0.411 1.00 84.06 105 GLY A N 1
ATOM 810 C CA . GLY A 1 105 ? -6.016 -11.183 -1.486 1.00 84.06 105 GLY A CA 1
ATOM 811 C C . GLY A 1 105 ? -5.611 -10.659 -2.870 1.00 84.06 105 GLY A C 1
ATOM 812 O O . GLY A 1 105 ? -4.702 -9.842 -3.017 1.00 84.06 105 GLY A O 1
ATOM 813 N N . PRO A 1 106 ? -6.310 -11.125 -3.921 1.00 80.06 106 PRO A N 1
ATOM 814 C CA . PRO A 1 106 ? -5.857 -10.977 -5.303 1.00 80.06 106 PRO A CA 1
ATOM 815 C C . PRO A 1 106 ? -5.992 -9.565 -5.881 1.00 80.06 106 PRO A C 1
ATOM 817 O O . PRO A 1 106 ? -5.273 -9.213 -6.812 1.00 80.06 106 PRO A O 1
ATOM 820 N N . VAL A 1 107 ? -6.914 -8.751 -5.360 1.00 84.94 107 VAL A N 1
ATOM 821 C CA . VAL A 1 107 ? -7.197 -7.399 -5.872 1.00 84.94 107 VAL A CA 1
ATOM 822 C C . VAL A 1 107 ? -7.092 -6.384 -4.734 1.00 84.94 107 VAL A C 1
ATOM 824 O O . VAL A 1 107 ? -8.044 -5.686 -4.388 1.00 84.94 107 VAL A O 1
ATOM 827 N N . ARG A 1 108 ? -5.911 -6.339 -4.113 1.00 91.94 108 ARG A N 1
ATOM 828 C CA . ARG A 1 108 ? -5.546 -5.395 -3.053 1.00 91.94 108 ARG A CA 1
ATOM 829 C C . ARG A 1 108 ? -4.135 -4.880 -3.331 1.00 91.94 108 ARG A C 1
ATOM 831 O O . ARG A 1 108 ? -3.206 -5.668 -3.472 1.00 91.94 108 ARG A O 1
ATOM 838 N N . ALA A 1 109 ? -3.985 -3.564 -3.407 1.00 93.75 109 ALA A N 1
ATOM 839 C CA . ALA A 1 109 ? -2.688 -2.911 -3.499 1.00 93.75 109 ALA A CA 1
ATOM 840 C C . ALA A 1 109 ? -2.697 -1.658 -2.629 1.00 93.75 109 ALA A C 1
ATOM 842 O O . ALA A 1 109 ? -3.700 -0.941 -2.599 1.00 93.75 109 ALA A O 1
ATOM 843 N N . ASP A 1 110 ? -1.585 -1.408 -1.950 1.00 96.25 110 ASP A N 1
ATOM 844 C CA . ASP A 1 110 ? -1.352 -0.174 -1.208 1.00 96.25 110 ASP A CA 1
ATOM 845 C C . ASP A 1 110 ? -0.294 0.653 -1.935 1.00 96.25 110 ASP A C 1
ATOM 847 O O . ASP A 1 110 ? 0.812 0.170 -2.177 1.00 96.25 110 ASP A O 1
ATOM 851 N N . VAL A 1 111 ? -0.648 1.862 -2.365 1.00 97.00 111 VAL A N 1
ATOM 852 C CA . VAL A 1 111 ? 0.224 2.693 -3.203 1.00 97.00 111 VAL A CA 1
ATOM 853 C C . VAL A 1 111 ? 1.103 3.548 -2.307 1.00 97.00 111 VAL A C 1
ATOM 855 O O . VAL A 1 111 ? 0.611 4.342 -1.508 1.00 97.00 111 VAL A O 1
ATOM 858 N N . PHE A 1 112 ? 2.415 3.465 -2.502 1.00 96.75 112 PHE A N 1
ATOM 859 C CA . PHE A 1 112 ? 3.338 4.368 -1.832 1.00 96.75 112 PHE A CA 1
ATOM 860 C C . PHE A 1 112 ? 3.275 5.751 -2.492 1.00 96.75 112 PHE A C 1
ATOM 862 O O . PHE A 1 112 ? 3.868 5.966 -3.545 1.00 96.75 112 PHE A O 1
ATOM 869 N N . PHE A 1 113 ? 2.563 6.709 -1.894 1.00 96.06 113 PHE A N 1
ATOM 870 C CA . PHE A 1 113 ? 2.427 8.073 -2.435 1.00 96.06 113 PHE A CA 1
ATOM 871 C C . PHE A 1 113 ? 3.647 8.979 -2.188 1.00 96.06 113 PHE A C 1
ATOM 873 O O . PHE A 1 113 ? 3.670 10.113 -2.668 1.00 96.06 113 PHE A O 1
ATOM 880 N N . GLY A 1 114 ? 4.668 8.495 -1.476 1.00 94.25 114 GLY A N 1
ATOM 881 C CA . GLY A 1 114 ? 5.841 9.277 -1.089 1.00 94.25 114 GLY A CA 1
ATOM 882 C C . GLY A 1 114 ? 5.700 9.911 0.294 1.00 94.25 114 GLY A C 1
ATOM 883 O O . GLY A 1 114 ? 5.003 9.391 1.160 1.00 94.25 114 GLY A O 1
ATOM 884 N N . ASN A 1 115 ? 6.372 11.046 0.489 1.00 91.31 115 ASN A N 1
ATOM 885 C CA . ASN A 1 115 ? 6.441 11.754 1.767 1.00 91.31 115 ASN A CA 1
ATOM 886 C C . ASN A 1 115 ? 5.780 13.139 1.685 1.00 91.31 115 ASN A C 1
ATOM 888 O O . ASN A 1 115 ? 5.633 13.716 0.605 1.00 91.31 115 ASN A O 1
ATOM 892 N N . GLY A 1 116 ? 5.437 13.696 2.847 1.00 92.44 116 GLY A N 1
ATOM 893 C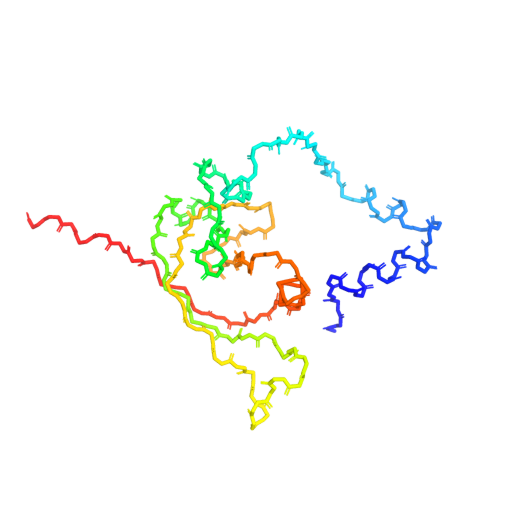 CA . GLY A 1 116 ? 4.876 15.041 2.986 1.00 92.44 116 GLY A CA 1
ATOM 894 C C . GLY A 1 116 ? 3.348 15.095 2.921 1.00 92.44 116 GLY A C 1
ATOM 895 O O . GLY A 1 116 ? 2.670 14.094 2.690 1.00 92.44 116 GLY A O 1
ATOM 896 N N . ASN A 1 117 ? 2.804 16.298 3.113 1.00 93.00 117 ASN A N 1
ATOM 897 C CA . ASN A 1 117 ? 1.377 16.516 3.378 1.00 93.00 117 ASN A CA 1
ATOM 898 C C . ASN A 1 117 ? 0.454 15.933 2.300 1.00 93.00 117 ASN A C 1
ATOM 900 O O . ASN A 1 117 ? -0.565 15.329 2.621 1.00 93.00 117 ASN A O 1
ATOM 904 N N . ARG A 1 118 ? 0.806 16.072 1.013 1.00 92.31 118 ARG A N 1
ATOM 905 C CA . ARG A 1 118 ? -0.001 15.502 -0.080 1.00 92.31 118 ARG A CA 1
ATOM 906 C C . ARG A 1 118 ? -0.047 13.977 -0.002 1.00 92.31 118 ARG A C 1
ATOM 908 O O . ARG A 1 118 ? -1.116 13.399 -0.178 1.00 92.31 118 ARG A O 1
ATOM 915 N N . ALA A 1 119 ? 1.094 13.338 0.247 1.00 94.12 119 ALA A N 1
ATOM 916 C CA . ALA A 1 119 ? 1.172 11.888 0.334 1.00 94.12 119 ALA A CA 1
ATOM 917 C C . ALA A 1 119 ? 0.384 11.364 1.541 1.00 94.12 119 ALA A C 1
ATOM 919 O O . ALA A 1 119 ? -0.399 10.434 1.381 1.00 94.12 119 ALA A O 1
ATOM 920 N N . GLU A 1 120 ? 0.507 12.012 2.706 1.00 93.31 120 GLU A N 1
ATOM 921 C CA . GLU A 1 120 ? -0.262 11.661 3.909 1.00 93.31 120 GLU A CA 1
ATOM 922 C C . GLU A 1 120 ? -1.773 11.775 3.667 1.00 93.31 120 GLU A C 1
ATOM 924 O O . GLU A 1 120 ? -2.529 10.866 4.002 1.00 93.31 120 GLU A O 1
ATOM 929 N N . ARG A 1 121 ? -2.219 12.867 3.036 1.00 93.31 121 ARG A N 1
ATOM 930 C CA . ARG A 1 121 ? -3.634 13.109 2.713 1.00 93.31 121 ARG A CA 1
ATOM 931 C C . ARG A 1 121 ? -4.188 12.068 1.748 1.00 93.31 121 ARG A C 1
ATOM 933 O O . ARG A 1 121 ? -5.272 11.542 1.988 1.00 93.31 121 ARG A O 1
ATOM 940 N N . LEU A 1 122 ? -3.452 11.767 0.677 1.00 93.62 122 LEU A N 1
ATOM 941 C CA . LEU A 1 122 ? -3.852 10.739 -0.281 1.00 93.62 122 LEU A CA 1
ATOM 942 C C . LEU A 1 122 ? -3.898 9.366 0.384 1.00 93.62 122 LEU A C 1
ATOM 944 O O . LEU A 1 122 ? -4.940 8.724 0.330 1.00 93.62 122 LEU A O 1
ATOM 948 N N . ALA A 1 123 ? -2.821 8.948 1.052 1.00 93.75 123 ALA A N 1
ATOM 949 C CA . ALA A 1 123 ? -2.730 7.642 1.698 1.00 93.75 123 ALA A CA 1
ATOM 950 C C . ALA A 1 123 ? -3.793 7.464 2.794 1.00 93.75 123 ALA A C 1
ATOM 952 O O . ALA A 1 123 ? -4.494 6.458 2.821 1.00 93.75 123 ALA A O 1
ATOM 953 N N . GLY A 1 124 ? -3.975 8.467 3.659 1.00 92.06 124 GLY A N 1
ATOM 954 C CA . GLY A 1 124 ? -4.903 8.402 4.789 1.00 92.06 124 GLY A CA 1
ATOM 955 C C . GLY A 1 124 ? -6.384 8.336 4.401 1.00 92.06 124 GLY A C 1
ATOM 956 O O . GLY A 1 124 ? -7.193 7.844 5.190 1.00 92.06 124 GLY A O 1
ATOM 957 N N . LEU A 1 125 ? -6.738 8.807 3.199 1.00 92.31 125 LEU A N 1
ATOM 958 C CA . LEU A 1 125 ? -8.099 8.756 2.646 1.00 92.31 125 LEU A CA 1
ATOM 959 C C . LEU A 1 125 ? -8.264 7.691 1.552 1.00 92.31 125 LEU A C 1
ATOM 961 O O . LEU A 1 125 ? -9.369 7.506 1.030 1.00 92.31 125 LEU A O 1
ATOM 965 N N . MET A 1 126 ? -7.188 7.005 1.158 1.00 93.31 126 MET A N 1
ATOM 966 C CA . MET A 1 126 ? -7.222 6.053 0.055 1.00 93.31 126 MET A CA 1
ATOM 967 C C . MET A 1 126 ? -8.065 4.833 0.431 1.00 93.31 126 MET A C 1
ATOM 969 O O . MET A 1 126 ? -7.659 3.958 1.189 1.00 93.31 126 MET A O 1
ATOM 973 N N . LYS A 1 127 ? -9.262 4.759 -0.147 1.00 91.31 127 LYS A N 1
ATOM 974 C CA . LYS A 1 127 ? -10.181 3.619 -0.034 1.00 91.31 127 LYS A CA 1
ATOM 975 C C . LYS A 1 127 ? -11.017 3.503 -1.308 1.00 91.31 127 LYS A C 1
ATOM 977 O O . LYS A 1 127 ? -12.244 3.495 -1.275 1.00 91.31 127 LYS A O 1
ATOM 982 N N . GLN A 1 128 ? -10.340 3.527 -2.451 1.00 92.69 128 GLN A N 1
ATOM 983 C CA . GLN A 1 128 ? -10.982 3.633 -3.760 1.00 92.69 128 GLN A CA 1
ATOM 984 C C . GLN A 1 128 ? -11.075 2.257 -4.435 1.00 92.69 128 GLN A C 1
ATOM 986 O O . GLN A 1 128 ? -10.100 1.499 -4.400 1.00 92.69 128 GLN A O 1
ATOM 991 N N . PRO A 1 129 ? -12.220 1.913 -5.053 1.00 94.38 129 PRO A N 1
ATOM 992 C CA . PRO A 1 129 ? -12.320 0.713 -5.870 1.00 94.38 129 PRO A CA 1
ATOM 993 C C . PRO A 1 129 ? -11.434 0.859 -7.111 1.00 94.38 129 PRO A C 1
ATOM 995 O O . PRO A 1 129 ? -11.358 1.926 -7.716 1.00 94.38 129 PRO A O 1
ATOM 998 N N . GLY A 1 130 ? -10.790 -0.226 -7.527 1.00 93.75 130 GLY A N 1
ATOM 999 C CA . GLY A 1 130 ? -9.877 -0.194 -8.661 1.00 93.75 130 GLY A CA 1
ATOM 1000 C C . GLY A 1 130 ? -9.708 -1.548 -9.330 1.00 93.75 130 GLY A C 1
ATOM 1001 O O . GLY A 1 130 ? -10.265 -2.557 -8.903 1.00 93.75 130 GLY A O 1
ATOM 1002 N N . ARG A 1 131 ? -8.926 -1.550 -10.407 1.00 96.12 131 ARG A N 1
ATOM 1003 C CA . ARG A 1 131 ? -8.522 -2.741 -11.155 1.00 96.12 131 ARG A CA 1
ATOM 1004 C C . ARG A 1 131 ? -7.002 -2.820 -11.174 1.00 96.12 131 ARG A C 1
ATOM 1006 O O . ARG A 1 131 ? -6.340 -1.804 -11.395 1.00 96.12 131 ARG A O 1
ATOM 1013 N N . LEU A 1 132 ? -6.483 -4.025 -10.972 1.00 95.62 132 LEU A N 1
ATOM 1014 C CA . LEU A 1 132 ? -5.064 -4.348 -11.074 1.00 95.62 132 LEU A CA 1
ATOM 1015 C C . LEU A 1 132 ? -4.861 -5.297 -12.250 1.00 95.62 132 LEU A C 1
ATOM 1017 O O . LEU A 1 132 ? -5.584 -6.282 -12.382 1.00 95.62 132 LEU A O 1
ATOM 1021 N N . PHE A 1 133 ? -3.864 -5.011 -13.080 1.00 96.00 133 PHE A N 1
ATOM 1022 C CA . PHE A 1 133 ? -3.454 -5.887 -14.171 1.00 96.00 133 PHE A CA 1
ATOM 1023 C C . PHE A 1 133 ? -1.972 -6.202 -14.002 1.00 96.00 133 PHE A C 1
ATOM 1025 O O . PHE A 1 133 ? -1.132 -5.312 -14.134 1.00 96.00 133 PHE A O 1
ATOM 1032 N N . ALA A 1 134 ? -1.648 -7.457 -13.693 1.00 94.62 134 ALA A N 1
ATOM 1033 C CA . ALA A 1 134 ? -0.267 -7.920 -13.658 1.00 94.62 134 ALA A CA 1
ATOM 1034 C C . ALA A 1 134 ? 0.263 -8.064 -15.092 1.00 94.62 134 ALA A C 1
ATOM 1036 O O . ALA A 1 134 ? -0.348 -8.735 -15.925 1.00 94.62 134 ALA A O 1
ATOM 1037 N N . LEU A 1 135 ? 1.396 -7.429 -15.382 1.00 94.94 135 LEU A N 1
ATOM 1038 C CA . LEU A 1 135 ? 2.034 -7.469 -16.692 1.00 94.94 135 LEU A CA 1
ATOM 1039 C C . LEU A 1 135 ? 3.118 -8.543 -16.675 1.00 94.94 135 LEU A C 1
ATOM 1041 O O . LEU A 1 135 ? 4.248 -8.307 -16.246 1.00 94.94 135 LEU A O 1
ATOM 1045 N N . LEU A 1 136 ? 2.753 -9.745 -17.113 1.00 91.88 136 LEU A N 1
ATOM 1046 C CA . LEU A 1 136 ? 3.672 -10.875 -17.148 1.00 91.88 136 LEU A CA 1
ATOM 1047 C C . LEU A 1 136 ? 4.494 -10.866 -18.444 1.00 91.88 136 LEU A C 1
ATOM 1049 O O . LEU A 1 136 ? 3.944 -10.584 -19.514 1.00 91.88 136 LEU A O 1
ATOM 1053 N N . PRO A 1 137 ? 5.797 -11.195 -18.382 1.00 89.44 137 PRO A N 1
ATOM 1054 C CA . PRO A 1 137 ? 6.596 -11.388 -19.580 1.00 89.44 137 PRO A CA 1
ATOM 1055 C C . PRO A 1 137 ? 5.950 -12.435 -20.484 1.00 89.44 137 PRO A C 1
ATOM 1057 O O . PRO A 1 137 ? 5.527 -13.498 -20.022 1.00 89.44 137 PRO A O 1
ATOM 1060 N N . LYS A 1 138 ? 5.911 -12.161 -21.789 1.00 90.19 138 LYS A N 1
ATOM 1061 C CA . LYS A 1 138 ? 5.542 -13.186 -22.762 1.00 90.19 138 LYS A CA 1
ATOM 1062 C C . LYS A 1 138 ? 6.582 -14.303 -22.667 1.00 90.19 138 LYS A C 1
ATOM 1064 O O . LYS A 1 138 ? 7.779 -14.027 -22.772 1.00 90.19 138 LYS A O 1
ATOM 1069 N N . ALA A 1 139 ? 6.135 -15.541 -22.456 1.00 82.62 139 ALA A N 1
ATOM 1070 C CA . ALA A 1 139 ? 7.025 -16.692 -22.544 1.00 82.62 139 ALA A CA 1
ATOM 1071 C C . ALA A 1 139 ? 7.752 -16.648 -23.896 1.00 82.62 139 ALA A C 1
ATOM 1073 O O . ALA A 1 139 ? 7.157 -16.270 -24.913 1.00 82.62 139 ALA A O 1
ATOM 1074 N N . LYS A 1 140 ? 9.050 -16.974 -23.893 1.00 68.06 140 LYS A N 1
ATOM 1075 C CA . LYS A 1 140 ? 9.783 -17.130 -25.152 1.00 68.06 140 LYS A CA 1
ATOM 1076 C C . LYS A 1 140 ? 9.040 -18.186 -25.990 1.00 68.06 140 LYS A C 1
ATOM 1078 O O . LYS A 1 140 ? 8.603 -19.171 -25.393 1.00 68.06 140 LYS A O 1
ATOM 1083 N N . PRO A 1 141 ? 8.816 -17.931 -27.290 1.00 64.19 141 PRO A N 1
ATOM 1084 C CA . PRO A 1 141 ? 8.134 -18.879 -28.164 1.00 64.19 141 PRO A CA 1
ATOM 1085 C C . PRO A 1 141 ? 8.849 -20.231 -28.202 1.00 64.19 141 PRO A C 1
ATOM 1087 O O . PRO A 1 141 ? 10.085 -20.250 -27.987 1.00 64.19 141 PRO A O 1
#

pLDDT: mean 90.04, std 8.59, range [56.0, 98.06]

Foldseek 3Di:
DPDWPVVLVVVCVVCVVCNVVVVVVDVDDDDDDDDPPQVQHDAAPQRDRDDAQAEKAADCVQAPFFWWKWKWWFFPDDPNPDDPNDGHTDIDTHGHGHHDPPRDDNFGIQGQNDDDDVRCRRNRRPDIDIDMDTDDDDPDD

Radius of gyration: 17.32 Å; chains: 1; bounding box: 40×39×57 Å

Secondary structure (DSSP, 8-state):
----HHHHHHHHHH-HHHHHHHHTTS---------S--TT--B-TTSSBPPTTTEEEE-TTTS-TT-EEEEEEE----TT--BTTBPPEEEEEEEEEE--TT--STT-EEE---SSHHHHHHHHH-----EEEE-PPPPP-